Protein AF-A0A372NAY1-F1 (afdb_monomer_lite)

pLDDT: mean 88.04, std 15.46, range [38.47, 97.69]

Secondary structure (DSSP, 8-state):
------------B-S-SS-EESHHHHHHHHH------S--EEE-SSEEEESSEEEEEEEEEEEETTEEEEEEEEEETT---EEEEEEEEEEETTEEEEE-TTS-EEEEEEEPP-

Foldseek 3Di:
DDDDPPDPPPPQPQQDPAKFWDPQLLVCSVPVDHPLDQFTWIDHSQFIDTNFKTWGWDGGWDDDPQWTWTWTWMDGHPDPDTDIWTWIWHDDPQATWIATPVGDIDDSTHGRDD

Sequence (114 aa):
MCLLLAGPAGAAADIVDGSYGDKDGCLYSETGESSGSDIFFLLNKEGVTTAVSYCEFKGDGKQVGGATTVTAECHEEGSEDVTPYELTLTPENGGYTISFPDGARWGPLKRCKK

Radius of gyration: 16.12 Å; chains: 1; bounding box: 57×35×35 Å

Structure (mmCIF, N/CA/C/O backbone):
data_AF-A0A372NAY1-F1
#
_entry.id   AF-A0A372NAY1-F1
#
loop_
_atom_site.group_PDB
_atom_site.id
_atom_site.type_symbol
_atom_site.label_atom_id
_atom_site.label_alt_id
_atom_site.label_comp_id
_atom_site.label_asym_id
_atom_site.label_entity_id
_atom_site.label_seq_id
_atom_site.pdbx_PDB_ins_code
_atom_site.Cartn_x
_atom_site.Cartn_y
_atom_site.Cartn_z
_atom_site.occupancy
_atom_site.B_iso_or_equiv
_atom_site.auth_seq_id
_atom_site.auth_comp_id
_atom_site.auth_asym_id
_atom_site.auth_atom_id
_atom_site.pdbx_PDB_model_num
ATOM 1 N N . MET A 1 1 ? -39.964 21.815 -20.799 1.00 44.31 1 MET A N 1
ATOM 2 C CA . MET A 1 1 ? -39.726 20.663 -19.908 1.00 44.31 1 MET A CA 1
ATOM 3 C C . MET A 1 1 ? -38.686 19.771 -20.578 1.00 44.31 1 MET A C 1
ATOM 5 O O . MET A 1 1 ? -39.055 18.956 -21.408 1.00 44.31 1 MET A O 1
ATOM 9 N N . CYS A 1 2 ? -37.394 19.995 -20.331 1.00 46.06 2 CYS A N 1
ATOM 10 C CA . CYS A 1 2 ? -36.341 19.098 -20.814 1.00 46.06 2 CYS A CA 1
ATOM 11 C C . CYS A 1 2 ? -35.743 18.442 -19.571 1.00 46.06 2 CYS A C 1
ATOM 13 O O . CYS A 1 2 ? -35.039 19.101 -18.807 1.00 46.06 2 CYS A O 1
ATOM 15 N N . LEU A 1 3 ? -36.156 17.202 -19.300 1.00 49.41 3 LEU A N 1
ATOM 16 C CA . LEU A 1 3 ? -35.604 16.401 -18.214 1.00 49.41 3 LEU A CA 1
ATOM 17 C C . LEU A 1 3 ? -34.172 16.028 -18.603 1.00 49.41 3 LEU A C 1
ATOM 19 O O . LEU A 1 3 ? -33.960 15.191 -19.478 1.00 49.41 3 LEU A O 1
ATOM 23 N N . LEU A 1 4 ? -33.199 16.664 -17.954 1.00 51.44 4 LEU A N 1
ATOM 24 C CA . LEU A 1 4 ? -31.819 16.201 -17.954 1.00 51.44 4 LEU A CA 1
ATOM 25 C C . LEU A 1 4 ? -31.767 14.903 -17.141 1.00 51.44 4 LEU A C 1
ATOM 27 O O . LEU A 1 4 ? -31.967 14.906 -15.928 1.00 51.44 4 LEU A O 1
ATOM 31 N N . LEU A 1 5 ? -31.536 13.789 -17.833 1.00 50.94 5 LEU A N 1
ATOM 32 C CA . LEU A 1 5 ? -31.172 12.509 -17.237 1.00 50.94 5 LEU A CA 1
ATOM 33 C C . LEU A 1 5 ? -29.789 12.663 -16.591 1.00 50.94 5 LEU A C 1
ATOM 35 O O . LEU A 1 5 ? -28.767 12.564 -17.266 1.00 50.94 5 LEU A O 1
ATOM 39 N N . ALA A 1 6 ? -29.757 12.924 -15.285 1.00 51.22 6 ALA A N 1
ATOM 40 C CA . ALA A 1 6 ? -28.566 12.707 -14.479 1.00 51.22 6 ALA A CA 1
ATOM 41 C C . ALA A 1 6 ? -28.326 11.190 -14.406 1.00 51.22 6 ALA A C 1
ATOM 43 O O . ALA A 1 6 ? -28.937 10.492 -13.598 1.00 51.22 6 ALA A O 1
ATOM 44 N N . GLY A 1 7 ? -27.489 10.662 -15.301 1.00 46.69 7 GLY A N 1
ATOM 45 C CA . GLY A 1 7 ? -26.892 9.345 -15.092 1.00 46.69 7 GLY A CA 1
ATOM 46 C C . GLY A 1 7 ? -26.065 9.375 -13.801 1.00 46.69 7 GLY A C 1
ATOM 47 O O . GLY A 1 7 ? -25.544 10.441 -13.457 1.00 46.69 7 GLY A O 1
ATOM 48 N N . PRO A 1 8 ? -25.945 8.262 -13.059 1.00 44.59 8 PRO A N 1
ATOM 49 C CA . PRO A 1 8 ? -25.061 8.225 -11.908 1.00 44.59 8 PRO A CA 1
ATOM 50 C C . PRO A 1 8 ? -23.645 8.477 -12.423 1.00 44.59 8 PRO A C 1
ATOM 52 O O . PRO A 1 8 ? -23.057 7.633 -13.098 1.00 44.59 8 PRO A O 1
ATOM 55 N N . ALA A 1 9 ? -23.111 9.664 -12.142 1.00 43.44 9 ALA A N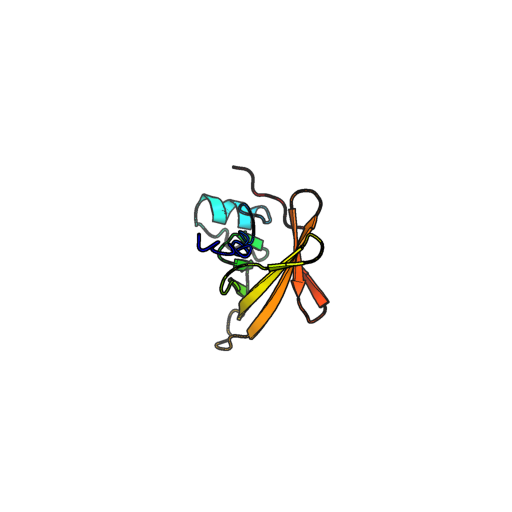 1
ATOM 56 C CA . ALA A 1 9 ? -21.678 9.859 -12.124 1.00 43.44 9 ALA A CA 1
ATOM 57 C C . ALA A 1 9 ? -21.162 8.826 -11.123 1.00 43.44 9 ALA A C 1
ATOM 59 O O . ALA A 1 9 ? -21.437 8.942 -9.928 1.00 43.44 9 ALA A O 1
ATOM 60 N N . GLY A 1 10 ? -20.536 7.756 -11.618 1.00 38.97 10 GLY A N 1
ATOM 61 C CA . GLY A 1 10 ? -19.772 6.857 -10.769 1.00 38.97 10 GLY A CA 1
ATOM 62 C C . GLY A 1 10 ? -18.726 7.730 -10.106 1.00 38.97 10 GLY A C 1
ATOM 63 O O . GLY A 1 10 ? -17.780 8.149 -10.765 1.00 38.97 10 GLY A O 1
ATOM 64 N N . ALA A 1 11 ? -18.985 8.130 -8.863 1.00 38.47 11 ALA A N 1
ATOM 65 C CA . ALA A 1 11 ? -18.040 8.913 -8.100 1.00 38.47 11 ALA A CA 1
ATOM 66 C C . ALA A 1 11 ? -16.739 8.116 -8.085 1.00 38.47 11 ALA A C 1
ATOM 68 O O . ALA A 1 11 ? -16.772 6.915 -7.806 1.00 38.47 11 ALA A O 1
ATOM 69 N N . ALA A 1 12 ? -15.634 8.776 -8.424 1.00 49.84 12 ALA A N 1
ATOM 70 C CA . ALA A 1 12 ? -14.306 8.298 -8.090 1.00 49.84 12 ALA A CA 1
ATOM 71 C C . ALA A 1 12 ? -14.356 7.734 -6.667 1.00 49.84 12 ALA A C 1
ATOM 73 O O . ALA A 1 12 ? -14.677 8.463 -5.722 1.00 49.84 12 ALA A O 1
ATOM 74 N N . ALA A 1 13 ? -14.175 6.421 -6.527 1.00 57.81 13 ALA A N 1
ATOM 75 C CA . ALA A 1 13 ? -14.115 5.833 -5.207 1.00 57.81 13 ALA A CA 1
ATOM 76 C C . ALA A 1 13 ? -12.742 6.185 -4.647 1.00 57.81 13 ALA A C 1
ATOM 78 O O . ALA A 1 13 ? -11.721 5.906 -5.280 1.00 57.81 13 ALA A O 1
ATOM 79 N N . ASP A 1 14 ? -12.737 6.805 -3.471 1.00 75.19 14 ASP A N 1
ATOM 80 C CA . ASP A 1 14 ? -11.523 6.938 -2.680 1.00 75.19 14 ASP A CA 1
ATOM 81 C C . ASP A 1 14 ? -10.932 5.531 -2.511 1.00 75.19 14 ASP A C 1
ATOM 83 O O . ASP A 1 14 ? -11.631 4.600 -2.099 1.00 75.19 14 ASP A O 1
ATOM 87 N N . ILE A 1 15 ? -9.687 5.350 -2.958 1.00 89.94 15 ILE A N 1
ATOM 88 C CA . ILE A 1 15 ? -9.089 4.019 -3.117 1.00 89.94 15 ILE A CA 1
ATOM 89 C C . ILE A 1 15 ? -8.990 3.320 -1.752 1.00 89.94 15 ILE A C 1
ATOM 91 O O . ILE A 1 15 ? -9.340 2.143 -1.633 1.00 89.94 15 ILE A O 1
ATOM 95 N N . VAL A 1 16 ? -8.581 4.077 -0.726 1.00 92.88 16 VAL A N 1
ATOM 96 C CA . VAL A 1 16 ? -8.572 3.702 0.693 1.00 92.88 16 VAL A CA 1
ATOM 97 C C . VAL A 1 16 ? -8.804 4.930 1.576 1.00 92.88 16 VAL A C 1
ATOM 99 O O . VAL A 1 16 ? -8.229 5.986 1.344 1.00 92.88 16 VAL A O 1
ATOM 102 N N . ASP A 1 17 ? -9.543 4.762 2.672 1.00 91.19 17 ASP A N 1
ATOM 103 C CA . ASP A 1 17 ? -9.982 5.834 3.584 1.00 91.19 17 ASP A CA 1
ATOM 104 C C . ASP A 1 17 ? -8.943 6.216 4.668 1.00 91.19 17 ASP A C 1
ATOM 106 O O . ASP A 1 17 ? -9.280 6.656 5.777 1.00 91.19 17 ASP A O 1
ATOM 110 N N . GLY A 1 18 ? -7.660 5.988 4.401 1.00 93.50 18 GLY A N 1
ATOM 111 C CA . GLY A 1 18 ? -6.567 6.281 5.324 1.00 93.50 18 GLY A CA 1
ATOM 112 C C . GLY A 1 18 ? -5.305 5.480 5.036 1.00 93.50 18 GLY A C 1
ATOM 113 O O . GLY A 1 18 ? -5.180 4.851 3.989 1.00 93.50 18 GLY A O 1
ATOM 114 N N . SER A 1 19 ? -4.382 5.508 5.995 1.00 96.56 19 SER A N 1
ATOM 115 C CA . SER A 1 19 ? -3.132 4.755 5.924 1.00 96.56 19 SER A CA 1
ATOM 116 C C . SER A 1 19 ? -3.257 3.400 6.614 1.00 96.56 19 SER A C 1
ATOM 118 O O . SER A 1 19 ? -3.841 3.279 7.699 1.00 96.56 19 SER A O 1
ATOM 120 N N . TYR A 1 20 ? -2.677 2.386 5.987 1.00 97.38 20 TYR A N 1
ATOM 121 C CA . TYR A 1 20 ? -2.673 0.997 6.420 1.00 97.38 20 TYR A CA 1
ATOM 122 C C . TYR A 1 20 ? -1.263 0.444 6.283 1.00 97.38 20 TYR A C 1
ATOM 124 O O . TYR A 1 20 ? -0.618 0.667 5.268 1.00 97.38 20 TYR A O 1
ATOM 132 N N . GLY A 1 21 ? -0.768 -0.292 7.266 1.00 96.25 21 GLY A N 1
ATOM 133 C CA . GLY A 1 21 ? 0.606 -0.763 7.209 1.00 96.25 21 GLY A CA 1
ATOM 134 C C . GLY A 1 21 ? 1.013 -1.640 8.374 1.00 96.25 21 GLY A C 1
ATOM 135 O O . GLY A 1 21 ? 0.198 -2.022 9.223 1.00 96.25 21 GLY A O 1
ATOM 136 N N . ASP A 1 22 ? 2.298 -1.969 8.391 1.00 95.00 22 ASP A N 1
ATOM 137 C CA . ASP A 1 22 ? 2.968 -2.490 9.576 1.00 95.00 22 ASP A CA 1
ATOM 138 C C . ASP A 1 22 ? 3.393 -1.345 10.518 1.00 95.00 22 ASP A C 1
ATOM 140 O O . ASP A 1 22 ? 3.014 -0.185 10.341 1.00 95.00 22 ASP A O 1
ATOM 144 N N . LYS A 1 23 ? 4.151 -1.671 11.573 1.00 94.38 23 LYS A N 1
ATOM 145 C CA . LYS A 1 23 ? 4.606 -0.674 12.553 1.00 94.38 23 LYS A CA 1
ATOM 146 C C . LYS A 1 23 ? 5.382 0.468 11.887 1.00 94.38 23 LYS A C 1
ATOM 148 O O . LYS A 1 23 ? 5.226 1.615 12.296 1.00 94.38 23 LYS A O 1
ATOM 153 N N . ASP A 1 24 ? 6.212 0.151 10.902 1.00 94.88 24 ASP A N 1
ATOM 154 C CA . ASP A 1 24 ? 7.158 1.091 10.313 1.00 94.88 24 ASP A CA 1
ATOM 155 C C . ASP A 1 24 ? 6.523 1.871 9.165 1.00 94.88 24 ASP A C 1
ATOM 157 O O . ASP A 1 24 ? 6.706 3.082 9.087 1.00 94.88 24 ASP A O 1
ATOM 161 N N . GLY A 1 25 ? 5.671 1.227 8.366 1.00 95.06 25 GLY A N 1
ATOM 162 C CA . GLY A 1 25 ? 4.793 1.900 7.413 1.00 95.06 25 GLY A CA 1
ATOM 163 C C . GLY A 1 25 ? 3.891 2.927 8.082 1.00 95.06 25 GLY A C 1
ATOM 164 O O . GLY A 1 25 ? 3.750 4.050 7.598 1.00 95.06 25 GLY A O 1
ATOM 165 N N . CYS A 1 26 ? 3.325 2.586 9.242 1.00 95.56 26 CYS A N 1
ATOM 166 C CA . CYS A 1 26 ? 2.516 3.532 10.000 1.00 95.56 26 CYS A CA 1
ATOM 167 C C . CYS A 1 26 ? 3.334 4.671 10.612 1.00 95.56 26 CYS A C 1
ATOM 169 O O . CYS A 1 26 ? 2.862 5.804 10.590 1.00 95.56 26 CYS A O 1
ATOM 171 N N . LEU A 1 27 ? 4.548 4.401 11.105 1.00 94.62 27 LEU A N 1
ATOM 172 C CA . LEU A 1 27 ? 5.455 5.453 11.569 1.00 94.62 27 LEU A CA 1
ATOM 173 C C . LEU A 1 27 ? 5.788 6.422 10.428 1.00 94.62 27 LEU A C 1
ATOM 175 O O . LEU A 1 27 ? 5.625 7.626 10.586 1.00 94.62 27 LEU A O 1
ATOM 179 N N . TYR A 1 28 ? 6.171 5.900 9.263 1.00 94.00 28 TYR A N 1
ATOM 180 C CA . TYR A 1 28 ? 6.477 6.714 8.089 1.00 94.00 28 TYR A CA 1
ATOM 181 C C . TYR A 1 28 ? 5.275 7.535 7.625 1.00 94.00 28 TYR A C 1
ATOM 183 O O . TYR A 1 28 ? 5.421 8.708 7.300 1.00 94.00 28 TYR A O 1
ATOM 191 N N . SER A 1 29 ? 4.069 6.963 7.644 1.00 93.88 29 SER A N 1
ATOM 192 C CA . SER A 1 29 ? 2.858 7.719 7.315 1.00 93.88 29 SER A CA 1
ATOM 193 C C . SER A 1 29 ? 2.590 8.885 8.275 1.00 93.88 29 SER A C 1
ATOM 195 O O . SER A 1 29 ? 1.851 9.795 7.899 1.00 93.88 29 SER A O 1
ATOM 197 N N . GLU A 1 30 ? 3.105 8.837 9.503 1.00 92.50 30 GLU A N 1
ATOM 198 C CA . GLU A 1 30 ? 2.937 9.887 10.510 1.00 92.50 30 GLU A CA 1
ATOM 199 C C . GLU A 1 30 ? 4.053 10.935 10.428 1.00 92.50 30 GLU A C 1
ATOM 201 O O . GLU A 1 30 ? 3.778 12.134 10.471 1.00 92.50 30 GLU A O 1
ATOM 206 N N . THR A 1 31 ? 5.306 10.495 10.305 1.00 92.81 31 THR A N 1
ATOM 207 C CA . THR A 1 31 ? 6.488 11.359 10.454 1.00 92.81 31 THR A CA 1
ATOM 208 C C . THR A 1 31 ? 7.165 11.713 9.132 1.00 92.81 31 THR A C 1
ATOM 210 O O . THR A 1 31 ? 7.895 12.699 9.066 1.00 92.81 31 THR A O 1
ATOM 213 N N . GLY A 1 32 ? 6.950 10.919 8.080 1.00 90.31 32 GLY A N 1
ATOM 214 C CA . GLY A 1 32 ? 7.715 10.966 6.830 1.00 90.31 32 GLY A CA 1
ATOM 215 C C . GLY A 1 32 ? 9.136 10.403 6.947 1.00 90.31 32 GLY A C 1
ATOM 216 O O . GLY A 1 32 ? 9.896 10.462 5.981 1.00 90.31 32 GLY A O 1
ATOM 217 N N . GLU A 1 33 ? 9.520 9.866 8.109 1.00 89.12 33 GLU A N 1
ATOM 218 C CA . GLU A 1 33 ? 10.859 9.327 8.350 1.00 89.12 33 GLU A CA 1
ATOM 219 C C . GLU A 1 33 ? 10.885 7.811 8.154 1.00 89.12 33 GLU A C 1
ATOM 221 O O . GLU A 1 33 ? 10.101 7.071 8.751 1.00 89.12 33 GLU A O 1
ATOM 226 N N . SER A 1 34 ? 11.809 7.339 7.313 1.00 86.12 34 SER A N 1
ATOM 227 C CA . SER A 1 34 ? 12.036 5.904 7.136 1.00 86.12 34 SER A CA 1
ATOM 228 C C . SER A 1 34 ? 12.745 5.325 8.358 1.00 86.12 34 SER A C 1
ATOM 230 O O . SER A 1 34 ? 13.714 5.901 8.853 1.00 86.12 34 SER A O 1
ATOM 232 N N . SER A 1 35 ? 12.300 4.153 8.815 1.00 86.31 35 SER A N 1
ATOM 233 C CA . SER A 1 35 ? 12.991 3.397 9.865 1.00 86.31 35 SER A CA 1
ATOM 234 C C . SER A 1 35 ? 14.266 2.707 9.366 1.00 86.31 35 SER A C 1
ATOM 236 O O . SER A 1 35 ? 15.059 2.247 10.186 1.00 86.31 35 SER A O 1
ATOM 238 N N . GLY A 1 36 ? 14.460 2.608 8.043 1.00 87.06 36 GLY A N 1
ATOM 239 C CA . GLY A 1 36 ? 15.520 1.796 7.437 1.00 87.06 36 GLY A CA 1
ATOM 240 C C . GLY A 1 36 ? 15.327 0.287 7.637 1.00 87.06 36 GLY A C 1
ATOM 241 O O . GLY A 1 36 ? 16.299 -0.458 7.576 1.00 87.06 36 GLY A O 1
ATOM 242 N N . SER A 1 37 ? 14.103 -0.156 7.935 1.00 89.75 37 SER A N 1
ATOM 243 C CA . SER A 1 37 ? 13.778 -1.569 8.137 1.00 89.75 37 SER A CA 1
ATOM 244 C C . SER A 1 37 ? 13.727 -2.337 6.817 1.00 89.75 37 SER A C 1
ATOM 246 O O . SER A 1 37 ? 13.156 -1.863 5.838 1.00 89.75 37 SER A O 1
ATOM 248 N N . ASP A 1 38 ? 14.235 -3.571 6.835 1.00 87.31 38 ASP A N 1
ATOM 249 C CA . ASP A 1 38 ? 14.113 -4.531 5.729 1.00 87.31 38 ASP A CA 1
ATOM 250 C C . ASP A 1 38 ? 12.656 -4.972 5.485 1.00 87.31 38 ASP A C 1
ATOM 252 O O . ASP A 1 38 ? 12.329 -5.556 4.452 1.00 87.31 38 ASP A O 1
ATOM 256 N N . ILE A 1 39 ? 11.771 -4.725 6.457 1.00 86.50 39 ILE A N 1
ATOM 257 C CA . ILE A 1 39 ? 10.334 -4.975 6.359 1.00 86.50 39 ILE A CA 1
ATOM 258 C C . ILE A 1 39 ? 9.610 -3.653 6.580 1.00 86.50 39 ILE A C 1
ATOM 260 O O . ILE A 1 39 ? 9.651 -3.083 7.672 1.00 86.50 39 ILE A O 1
ATOM 264 N N . PHE A 1 40 ? 8.947 -3.198 5.526 1.00 92.81 40 PHE A N 1
ATOM 265 C CA . PHE A 1 40 ? 8.167 -1.976 5.501 1.00 92.81 40 PHE A CA 1
ATOM 266 C C . PHE A 1 40 ? 6.984 -2.187 4.566 1.00 92.81 40 PHE A C 1
ATOM 268 O O . PHE A 1 40 ? 7.175 -2.629 3.433 1.00 92.81 40 PHE A O 1
ATOM 275 N N . PHE A 1 41 ? 5.780 -1.864 5.028 1.00 96.00 41 PHE A N 1
ATOM 276 C CA . PHE A 1 41 ? 4.573 -1.854 4.208 1.00 96.00 41 PHE A CA 1
ATOM 277 C C . PHE A 1 41 ? 3.680 -0.683 4.582 1.00 96.00 41 PHE A C 1
ATOM 279 O O . PHE A 1 41 ? 3.194 -0.601 5.713 1.00 96.00 41 PHE A O 1
ATOM 286 N N . LEU A 1 42 ? 3.386 0.160 3.598 1.00 97.12 42 LEU A N 1
ATOM 287 C CA . LEU A 1 42 ? 2.422 1.244 3.686 1.00 97.12 42 LEU A CA 1
ATOM 288 C C . LEU A 1 42 ? 1.493 1.211 2.472 1.00 97.12 42 LEU A C 1
ATOM 290 O O . LEU A 1 42 ? 1.942 1.193 1.336 1.00 97.12 42 LEU A O 1
ATOM 294 N N . LEU A 1 43 ? 0.194 1.248 2.726 1.00 97.69 43 LEU A N 1
ATOM 295 C CA . LEU A 1 43 ? -0.878 1.479 1.772 1.00 97.69 43 LEU A CA 1
ATOM 296 C C . LEU A 1 43 ? -1.583 2.775 2.168 1.00 97.69 43 LEU A C 1
ATOM 298 O O . LEU A 1 43 ? -2.041 2.916 3.303 1.00 97.69 43 LEU A O 1
ATOM 302 N N . ASN A 1 44 ? -1.699 3.707 1.233 1.00 95.94 44 ASN A N 1
ATOM 303 C CA . ASN A 1 44 ? -2.478 4.930 1.388 1.00 95.94 44 ASN A CA 1
ATOM 304 C C . ASN A 1 44 ? -3.134 5.292 0.041 1.00 95.94 44 ASN A C 1
ATOM 306 O O . ASN A 1 44 ? -3.152 4.488 -0.885 1.00 95.94 44 ASN A O 1
ATOM 310 N N . LYS A 1 45 ? -3.700 6.495 -0.078 1.00 94.44 45 LYS A N 1
ATOM 311 C CA . LYS A 1 45 ? -4.375 6.943 -1.308 1.00 94.44 45 LYS A CA 1
ATOM 312 C C . LYS A 1 45 ? -3.451 7.119 -2.524 1.00 94.44 45 LYS A C 1
ATOM 314 O O . LYS A 1 45 ? -3.952 7.211 -3.637 1.00 94.44 45 LYS A O 1
ATOM 319 N N . GLU A 1 46 ? -2.144 7.248 -2.309 1.00 94.12 46 GLU A N 1
ATOM 320 C CA . GLU A 1 46 ? -1.1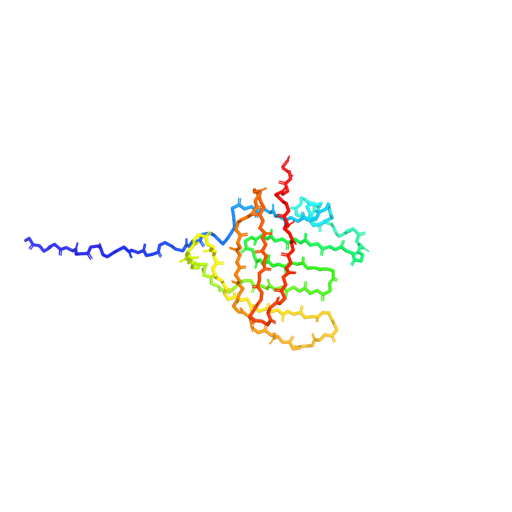45 7.470 -3.362 1.00 94.12 46 GLU A CA 1
ATOM 321 C C . GLU A 1 46 ? -0.670 6.143 -3.951 1.00 94.12 46 GLU A C 1
ATOM 323 O O . GLU A 1 46 ? -0.379 6.063 -5.142 1.00 94.12 46 GLU A O 1
ATOM 328 N N . GLY A 1 47 ? -0.624 5.090 -3.135 1.00 95.69 47 GLY A N 1
ATOM 329 C CA . GLY A 1 47 ? -0.122 3.808 -3.585 1.00 95.69 47 GLY A CA 1
ATOM 330 C C . GLY A 1 47 ? 0.216 2.840 -2.467 1.00 95.69 47 GLY A C 1
ATOM 331 O O . GLY A 1 47 ? -0.250 2.949 -1.327 1.00 95.69 47 GLY A O 1
ATOM 332 N N . VAL A 1 48 ? 1.065 1.884 -2.833 1.00 96.75 48 VAL A N 1
ATOM 333 C CA . VAL A 1 48 ? 1.673 0.920 -1.922 1.00 96.75 48 VAL A CA 1
ATOM 334 C C . VAL A 1 48 ? 3.180 1.112 -1.930 1.00 96.75 48 VAL A C 1
ATOM 336 O O . VAL A 1 48 ? 3.814 0.970 -2.970 1.00 96.75 48 VAL A O 1
ATOM 339 N N . THR A 1 49 ? 3.758 1.381 -0.771 1.00 95.31 49 THR A N 1
ATOM 340 C CA . THR A 1 49 ? 5.201 1.505 -0.580 1.00 95.31 49 THR A CA 1
ATOM 341 C C . THR A 1 49 ? 5.689 0.340 0.267 1.00 95.31 49 THR A C 1
ATOM 343 O O . THR A 1 49 ? 5.149 0.077 1.345 1.00 95.31 49 THR A O 1
ATOM 346 N N . THR A 1 50 ? 6.713 -0.354 -0.213 1.00 94.31 50 THR A N 1
ATOM 347 C CA . THR A 1 50 ? 7.418 -1.408 0.514 1.00 94.31 50 THR A CA 1
ATOM 348 C C . THR A 1 50 ? 8.889 -1.035 0.713 1.00 94.31 50 THR A C 1
ATOM 350 O O . THR A 1 50 ? 9.322 0.036 0.292 1.00 94.31 50 THR A O 1
ATOM 353 N N . ALA A 1 51 ? 9.663 -1.900 1.371 1.00 92.50 51 ALA A N 1
ATOM 354 C CA . ALA A 1 51 ? 11.102 -1.691 1.533 1.00 92.50 51 ALA A CA 1
ATOM 355 C C . ALA A 1 51 ? 11.868 -1.681 0.196 1.00 92.50 51 ALA A C 1
ATOM 357 O O . ALA A 1 51 ? 12.914 -1.052 0.112 1.00 92.50 51 ALA A O 1
ATOM 358 N N . VAL A 1 52 ? 11.355 -2.370 -0.832 1.00 92.38 52 VAL A N 1
ATOM 359 C CA . VAL A 1 52 ? 12.060 -2.594 -2.110 1.00 92.38 52 VAL A CA 1
ATOM 360 C C . VAL A 1 52 ? 11.225 -2.240 -3.338 1.00 92.38 52 VAL A C 1
ATOM 362 O O . VAL A 1 52 ? 11.678 -2.427 -4.462 1.00 92.38 52 VAL A O 1
ATOM 365 N N . SER A 1 53 ? 10.000 -1.751 -3.155 1.00 92.69 53 SER A N 1
ATOM 366 C CA . SER A 1 53 ? 9.127 -1.398 -4.269 1.00 92.69 53 SER A CA 1
ATOM 367 C C . SER A 1 53 ? 8.145 -0.290 -3.932 1.00 92.69 53 SER A C 1
ATOM 369 O O . SER A 1 53 ? 7.761 -0.089 -2.778 1.00 92.69 53 SER A O 1
ATOM 371 N N . TYR A 1 54 ? 7.712 0.424 -4.964 1.00 95.00 54 TYR A N 1
ATOM 372 C CA . TYR A 1 54 ? 6.659 1.423 -4.875 1.00 95.00 54 TYR A CA 1
ATOM 373 C C . TYR A 1 54 ? 5.678 1.263 -6.031 1.00 95.00 54 TYR A C 1
ATOM 375 O O . TYR A 1 54 ? 6.067 1.348 -7.190 1.00 95.00 54 TYR A O 1
ATOM 383 N N . CYS A 1 55 ? 4.406 1.057 -5.706 1.00 97.19 55 CYS A N 1
ATOM 384 C CA . CYS A 1 55 ? 3.299 0.964 -6.645 1.00 97.19 55 CYS A CA 1
ATOM 385 C C . CYS A 1 55 ? 2.431 2.217 -6.551 1.00 97.19 55 CYS A C 1
ATOM 387 O O . CYS A 1 55 ? 1.599 2.319 -5.649 1.00 97.19 55 CYS A O 1
ATOM 389 N N . GLU A 1 56 ? 2.600 3.148 -7.487 1.00 97.06 56 GLU A N 1
ATOM 390 C CA . GLU A 1 56 ? 1.811 4.378 -7.567 1.00 97.06 56 GLU A CA 1
ATOM 391 C C . GLU A 1 56 ? 0.440 4.094 -8.183 1.00 97.06 56 GLU A C 1
ATOM 393 O O . GLU A 1 56 ? 0.360 3.592 -9.305 1.00 97.06 56 GLU A O 1
ATOM 398 N N . PHE A 1 57 ? -0.644 4.454 -7.499 1.00 96.12 57 PHE A N 1
ATOM 399 C CA . PHE A 1 57 ? -1.988 4.342 -8.057 1.00 96.12 57 PHE A CA 1
ATOM 400 C C . PHE A 1 57 ? -2.219 5.355 -9.180 1.00 96.12 57 PHE A C 1
ATOM 402 O O . PHE A 1 57 ? -1.894 6.537 -9.074 1.00 96.12 57 PHE A O 1
ATOM 409 N N . LYS A 1 58 ? -2.836 4.891 -10.266 1.00 94.38 58 LYS 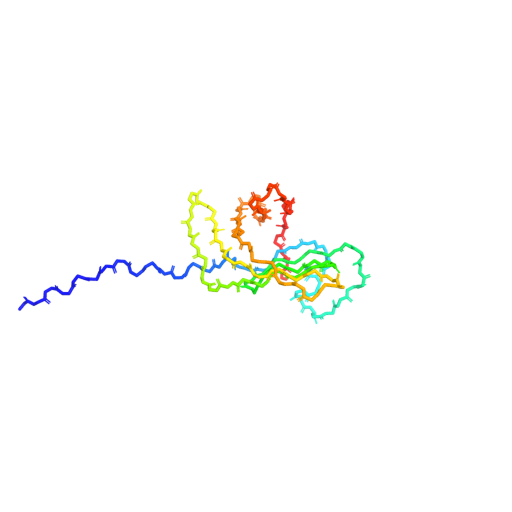A N 1
ATOM 410 C CA . LYS A 1 58 ? -3.156 5.688 -11.448 1.00 94.38 58 LYS A CA 1
ATOM 411 C C . LYS A 1 58 ? -4.660 5.820 -11.606 1.00 94.38 58 LYS A C 1
ATOM 413 O O . LYS A 1 58 ? -5.357 4.857 -11.926 1.00 94.38 58 LYS A O 1
ATOM 418 N N . GLY A 1 59 ? -5.131 7.054 -11.461 1.00 87.75 59 GLY A N 1
ATOM 419 C CA . GLY A 1 59 ? -6.545 7.391 -11.568 1.00 87.75 59 GLY A CA 1
ATOM 420 C C . GLY A 1 59 ? -7.353 6.922 -10.361 1.00 87.75 59 GLY A C 1
ATOM 421 O O . GLY A 1 59 ? -6.815 6.688 -9.282 1.00 87.75 59 GLY A O 1
ATOM 422 N N . ASP A 1 60 ? -8.664 6.823 -10.555 1.00 88.44 60 ASP A N 1
ATOM 423 C CA . ASP A 1 60 ? -9.607 6.506 -9.488 1.00 88.44 60 ASP A CA 1
ATOM 424 C C . ASP A 1 60 ? -9.813 4.994 -9.325 1.00 88.44 60 ASP A C 1
ATOM 426 O O . ASP A 1 60 ? -9.746 4.220 -10.285 1.00 88.44 60 ASP A O 1
ATOM 430 N N . GLY A 1 61 ? -10.140 4.569 -8.103 1.00 89.69 61 GLY A N 1
ATOM 431 C CA . GLY A 1 61 ? -10.528 3.190 -7.830 1.00 89.69 61 GLY A CA 1
ATOM 432 C C . GLY A 1 61 ? -11.918 2.858 -8.383 1.00 89.69 61 GLY A C 1
ATOM 433 O O . GLY A 1 61 ? -12.824 3.695 -8.418 1.00 89.69 61 GLY A O 1
ATOM 434 N N . LYS A 1 62 ? -12.120 1.593 -8.760 1.00 93.06 62 LYS A N 1
ATOM 435 C CA . LYS A 1 62 ? -13.423 1.040 -9.151 1.00 93.06 62 LYS A CA 1
ATOM 436 C C . LYS A 1 62 ? -13.881 -0.001 -8.137 1.00 93.06 62 LYS A C 1
ATOM 438 O O . LYS A 1 62 ? -13.172 -0.963 -7.867 1.00 93.06 62 LYS A O 1
ATOM 443 N N . GLN A 1 63 ? -15.098 0.140 -7.619 1.00 92.38 63 GLN A N 1
ATOM 444 C CA . GLN A 1 63 ? -15.665 -0.875 -6.731 1.00 92.38 63 GLN A CA 1
ATOM 445 C C . GLN A 1 63 ? -16.154 -2.107 -7.505 1.00 92.38 63 GLN A C 1
ATOM 447 O O . GLN A 1 63 ? -16.940 -1.995 -8.450 1.00 92.38 63 GLN A O 1
ATOM 452 N N . VAL A 1 64 ? -15.727 -3.292 -7.065 1.00 88.94 64 VAL A N 1
ATOM 453 C CA . VAL A 1 64 ? -16.133 -4.599 -7.596 1.00 88.94 64 VAL A CA 1
ATOM 454 C C . VAL A 1 64 ? -16.320 -5.570 -6.431 1.00 88.94 64 VAL A C 1
ATOM 456 O O . VAL A 1 64 ? -15.370 -5.919 -5.741 1.00 88.94 64 VAL A O 1
ATOM 459 N N . GLY A 1 65 ? -17.556 -6.018 -6.190 1.00 87.81 65 GLY A N 1
ATOM 460 C CA . GLY A 1 65 ? -17.830 -7.075 -5.204 1.00 87.81 65 GLY A CA 1
ATOM 461 C 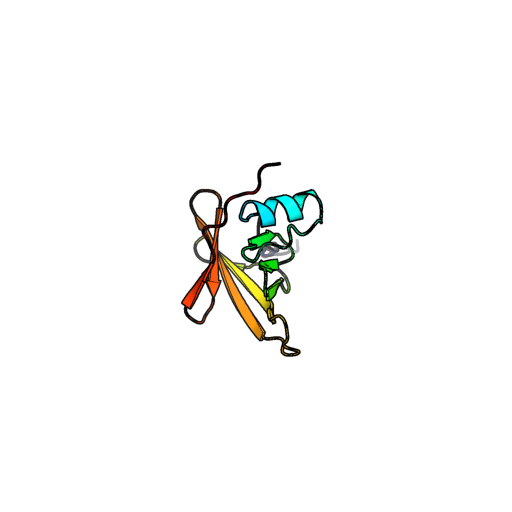C . GLY A 1 65 ? -17.412 -6.758 -3.759 1.00 87.81 65 GLY A C 1
ATOM 462 O O . GLY A 1 65 ? -17.125 -7.679 -3.004 1.00 87.81 65 GLY A O 1
ATOM 463 N N . GLY A 1 66 ? -17.357 -5.477 -3.376 1.00 89.81 66 GLY A N 1
ATOM 464 C CA . GLY A 1 66 ? -16.902 -5.037 -2.048 1.00 89.81 66 GLY A CA 1
ATOM 465 C C . GLY A 1 66 ? -15.389 -4.812 -1.927 1.00 89.81 66 GLY A C 1
ATOM 466 O O . GLY A 1 66 ? -14.937 -4.362 -0.879 1.00 89.81 66 GLY A O 1
ATOM 467 N N . ALA A 1 67 ? -14.626 -5.077 -2.988 1.00 94.38 67 ALA A N 1
ATOM 468 C CA . ALA A 1 67 ? -13.230 -4.679 -3.132 1.00 94.38 67 ALA A CA 1
ATOM 469 C C . ALA A 1 67 ? -13.107 -3.444 -4.040 1.00 94.38 67 ALA A C 1
ATOM 471 O O . ALA A 1 67 ? -14.033 -3.113 -4.789 1.00 94.38 67 ALA A O 1
ATOM 472 N N . THR A 1 68 ? -11.947 -2.794 -4.000 1.00 95.69 68 THR A N 1
ATOM 473 C CA . THR A 1 68 ? -11.576 -1.720 -4.926 1.00 95.69 68 THR A CA 1
ATOM 474 C C . THR A 1 68 ? -10.494 -2.228 -5.871 1.00 95.69 68 THR A C 1
ATOM 476 O O . THR A 1 68 ? -9.443 -2.669 -5.419 1.00 95.69 68 THR A O 1
ATOM 479 N N . THR A 1 69 ? -10.728 -2.168 -7.177 1.00 96.12 69 THR A N 1
ATOM 480 C CA . THR A 1 69 ? -9.707 -2.417 -8.202 1.00 96.12 69 THR A CA 1
ATOM 481 C C . THR A 1 69 ? -9.108 -1.093 -8.659 1.00 96.12 69 THR A C 1
ATOM 483 O O . THR A 1 69 ? -9.865 -0.155 -8.924 1.00 96.12 69 THR A O 1
ATOM 486 N N . VAL A 1 70 ? -7.786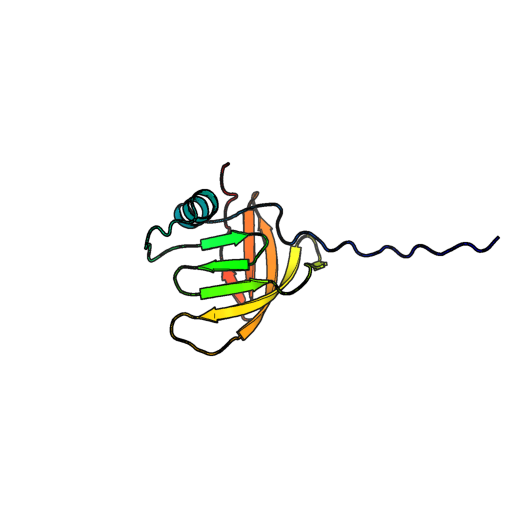 -1.005 -8.774 1.00 96.31 70 VAL A N 1
ATOM 487 C CA . VAL A 1 70 ? -7.083 0.212 -9.201 1.00 96.31 70 VAL A CA 1
ATOM 488 C C . VAL A 1 70 ? -5.850 -0.135 -10.033 1.00 96.31 70 VAL A C 1
ATOM 490 O O . VAL A 1 70 ? -5.130 -1.083 -9.724 1.00 96.31 70 VAL A O 1
ATOM 493 N N . THR A 1 71 ? -5.606 0.629 -11.096 1.00 96.81 71 THR A N 1
ATOM 494 C CA . THR A 1 71 ? -4.367 0.522 -11.873 1.00 96.81 71 THR A CA 1
ATOM 495 C C . THR A 1 71 ? -3.217 1.115 -11.071 1.00 96.81 71 THR A C 1
ATOM 497 O O . THR A 1 71 ? -3.370 2.182 -10.485 1.00 96.81 71 THR A O 1
ATOM 500 N N . ALA A 1 72 ? -2.060 0.466 -11.071 1.00 97.31 72 ALA A N 1
ATOM 501 C CA . ALA A 1 72 ? -0.851 0.973 -10.447 1.00 97.31 72 ALA A CA 1
ATOM 502 C C . ALA A 1 72 ? 0.360 0.814 -11.367 1.00 97.31 72 ALA A C 1
ATOM 504 O O . ALA A 1 72 ? 0.440 -0.152 -12.122 1.00 97.31 72 ALA A O 1
ATOM 505 N N . GLU A 1 73 ? 1.308 1.740 -11.280 1.00 97.56 73 GLU A N 1
ATOM 506 C CA . GLU A 1 73 ? 2.645 1.603 -11.861 1.00 97.56 73 GLU A CA 1
ATOM 507 C C . GLU A 1 73 ? 3.624 1.241 -10.745 1.00 97.56 73 GLU A C 1
ATOM 509 O O . GLU A 1 73 ? 3.837 2.031 -9.827 1.00 97.56 73 GLU A O 1
ATOM 514 N N . CYS A 1 74 ? 4.173 0.026 -10.795 1.00 96.81 74 CYS A N 1
ATOM 515 C CA . CYS A 1 74 ? 5.112 -0.474 -9.797 1.00 96.81 74 CYS A CA 1
ATOM 516 C C . CYS A 1 74 ? 6.559 -0.335 -10.270 1.00 96.81 74 CYS A C 1
ATOM 518 O O . CYS A 1 74 ? 6.912 -0.738 -11.382 1.00 96.81 74 CYS A O 1
ATOM 520 N N . HIS A 1 75 ? 7.375 0.218 -9.381 1.00 95.75 75 HIS A N 1
ATOM 521 C CA . HIS A 1 75 ? 8.807 0.414 -9.504 1.00 95.75 75 HIS A CA 1
ATOM 522 C C . HIS A 1 75 ? 9.508 -0.485 -8.492 1.00 95.75 75 HIS A C 1
ATOM 524 O O . HIS A 1 75 ? 9.200 -0.421 -7.301 1.00 95.75 75 HIS A O 1
ATOM 530 N N . GLU A 1 76 ? 10.468 -1.276 -8.955 1.00 93.94 76 GLU A N 1
ATOM 531 C CA . GLU A 1 76 ? 11.295 -2.123 -8.097 1.00 93.94 76 GLU A CA 1
ATOM 532 C C . GLU A 1 76 ? 12.656 -1.456 -7.874 1.00 93.94 76 GLU A C 1
ATOM 534 O O . GLU A 1 76 ? 13.244 -0.881 -8.796 1.00 93.94 76 GLU A O 1
ATOM 539 N N . GLU A 1 77 ? 13.182 -1.539 -6.655 1.00 88.75 77 GLU A N 1
ATOM 540 C CA . GLU A 1 77 ? 14.502 -1.010 -6.333 1.00 88.75 77 GLU A CA 1
ATOM 541 C C . GLU A 1 77 ? 15.568 -1.637 -7.246 1.00 88.75 77 GLU A C 1
ATOM 543 O O . GLU A 1 77 ? 15.602 -2.846 -7.482 1.00 88.75 77 GLU A O 1
ATOM 548 N N . GLY A 1 78 ? 16.447 -0.793 -7.790 1.00 91.50 78 GLY A N 1
ATOM 549 C CA . GLY A 1 78 ? 17.515 -1.228 -8.688 1.00 91.50 78 GLY A CA 1
ATOM 550 C C . GLY A 1 78 ? 17.067 -1.526 -10.122 1.00 91.50 78 GLY A C 1
ATOM 551 O O . GLY A 1 78 ? 17.901 -1.950 -10.922 1.00 91.50 78 GLY A O 1
ATOM 552 N N . SER A 1 79 ? 15.799 -1.278 -10.463 1.00 91.75 79 SER A N 1
ATOM 553 C CA . SER A 1 79 ? 15.254 -1.436 -11.816 1.00 91.75 79 SER A CA 1
ATOM 554 C C . SER A 1 79 ? 14.806 -0.085 -12.386 1.00 91.75 79 SER A C 1
ATOM 556 O O . SER A 1 79 ? 14.217 0.730 -11.681 1.00 91.75 79 SER A O 1
ATOM 558 N N . GLU A 1 80 ? 15.068 0.161 -13.672 1.00 92.25 80 GLU A N 1
ATOM 559 C CA . GLU A 1 80 ? 14.528 1.330 -14.398 1.00 92.25 80 GLU A CA 1
ATOM 560 C C . GLU A 1 80 ? 13.150 1.036 -15.018 1.00 92.25 80 GLU A C 1
ATOM 562 O O . GLU A 1 80 ? 12.457 1.945 -15.479 1.00 92.25 80 GLU A O 1
ATOM 567 N N . ASP A 1 81 ? 12.755 -0.238 -15.029 1.00 94.38 81 ASP A N 1
ATOM 568 C CA . ASP A 1 81 ? 11.490 -0.697 -15.578 1.00 94.38 81 ASP A CA 1
ATOM 569 C C . ASP A 1 81 ? 10.310 -0.313 -14.680 1.00 94.38 81 ASP A C 1
ATOM 571 O O . ASP A 1 81 ? 10.356 -0.418 -13.452 1.00 94.38 81 ASP A O 1
ATOM 575 N N . VAL A 1 82 ? 9.215 0.082 -15.327 1.00 95.56 82 VAL A N 1
ATOM 576 C CA . VAL A 1 82 ? 7.932 0.365 -14.682 1.00 95.56 82 VAL A CA 1
ATOM 577 C C . VAL A 1 82 ? 6.942 -0.702 -15.115 1.00 95.56 82 VAL A C 1
ATOM 579 O O . VAL A 1 82 ? 6.664 -0.848 -16.307 1.00 95.56 82 VAL A O 1
ATOM 582 N N . THR A 1 83 ? 6.398 -1.447 -14.155 1.00 95.56 83 THR A N 1
ATOM 583 C CA . THR A 1 83 ? 5.457 -2.534 -14.446 1.00 95.56 83 THR A CA 1
ATOM 584 C C . THR A 1 83 ? 4.034 -2.129 -14.062 1.00 95.56 83 THR A C 1
ATOM 586 O O . THR A 1 83 ? 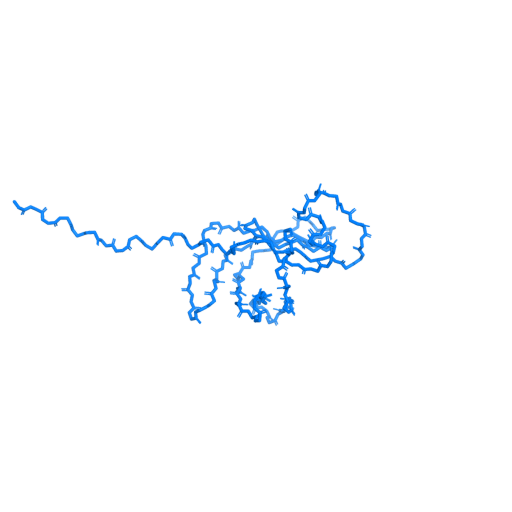3.767 -1.907 -12.880 1.00 95.56 83 THR A O 1
ATOM 589 N N . PRO A 1 84 ? 3.097 -2.035 -15.023 1.00 96.12 84 PRO A N 1
ATOM 590 C CA . PRO A 1 84 ? 1.706 -1.742 -14.714 1.00 96.12 84 PRO A CA 1
ATOM 591 C C . PRO A 1 84 ? 0.981 -2.984 -14.175 1.00 96.12 84 PRO A C 1
ATOM 593 O O . PRO A 1 84 ? 1.051 -4.062 -14.768 1.00 96.12 84 PRO A O 1
ATOM 596 N N . TYR A 1 85 ? 0.210 -2.814 -13.103 1.00 97.00 85 TYR A N 1
ATOM 597 C CA . TYR A 1 85 ? -0.660 -3.844 -12.532 1.00 97.00 85 TYR A CA 1
ATOM 598 C C . TYR A 1 85 ? -2.079 -3.321 -12.300 1.00 97.00 85 TYR A C 1
ATOM 600 O O . TYR A 1 85 ? -2.278 -2.155 -11.976 1.00 97.00 85 TYR A O 1
ATOM 608 N N . GLU A 1 86 ? -3.077 -4.200 -12.410 1.00 96.94 86 GLU A N 1
ATOM 609 C CA . GLU A 1 86 ? -4.415 -3.956 -11.859 1.00 96.94 86 GLU A CA 1
ATOM 610 C C . GLU A 1 86 ? -4.485 -4.601 -10.470 1.00 96.94 86 GLU A C 1
ATOM 612 O O . GLU A 1 86 ? -4.575 -5.822 -10.335 1.00 96.94 86 GLU A O 1
ATOM 617 N N . LEU A 1 87 ? -4.388 -3.784 -9.426 1.00 97.62 87 LEU A N 1
ATOM 618 C CA . LEU A 1 87 ? -4.388 -4.240 -8.042 1.00 97.62 87 LEU A CA 1
ATOM 619 C C . LEU A 1 87 ? -5.816 -4.351 -7.519 1.00 97.62 87 LEU A C 1
ATOM 621 O O . LEU A 1 87 ? -6.653 -3.488 -7.774 1.00 97.62 87 LEU A O 1
ATOM 625 N N . THR A 1 88 ? -6.086 -5.392 -6.732 1.00 97.44 88 THR A N 1
ATOM 626 C CA . THR A 1 88 ? -7.357 -5.553 -6.014 1.00 97.44 88 THR A CA 1
ATOM 627 C C . THR A 1 88 ? -7.150 -5.350 -4.518 1.00 97.44 88 THR A C 1
ATOM 629 O O . THR A 1 88 ? -6.493 -6.156 -3.858 1.00 97.44 88 THR A O 1
ATOM 632 N N . LEU A 1 89 ? -7.750 -4.298 -3.969 1.00 97.12 89 LEU A N 1
ATOM 633 C CA . LEU A 1 89 ? -7.740 -3.952 -2.551 1.00 97.12 89 LEU A CA 1
ATOM 634 C C . LEU A 1 89 ? -8.996 -4.512 -1.884 1.00 97.12 89 LEU A C 1
ATOM 636 O O . LEU A 1 89 ? -10.107 -4.029 -2.105 1.00 97.12 89 LEU A O 1
ATOM 640 N N . THR A 1 90 ? -8.827 -5.553 -1.075 1.00 96.75 90 THR A N 1
ATOM 641 C CA . THR A 1 90 ? -9.930 -6.225 -0.378 1.00 96.75 90 THR A CA 1
ATOM 642 C C . THR A 1 90 ? -9.946 -5.812 1.091 1.00 96.75 90 THR A C 1
ATOM 644 O O . THR A 1 90 ? -8.976 -6.109 1.793 1.00 96.75 90 THR A O 1
ATOM 647 N N . PRO A 1 91 ? -11.020 -5.170 1.586 1.00 95.00 91 PRO A N 1
ATOM 648 C CA . PRO A 1 91 ? -11.176 -4.908 3.010 1.00 95.00 91 PRO A CA 1
ATOM 649 C C . PRO A 1 91 ? -11.224 -6.220 3.805 1.00 95.00 91 PRO A C 1
ATOM 651 O O . PRO A 1 91 ? -12.028 -7.104 3.512 1.00 95.00 91 PRO A O 1
ATOM 654 N N . GLU A 1 92 ? -10.395 -6.347 4.839 1.00 92.69 92 GLU A N 1
ATOM 655 C CA . GLU A 1 92 ? -10.333 -7.534 5.695 1.00 92.69 92 GLU A CA 1
ATOM 656 C C . GLU A 1 92 ? -10.004 -7.133 7.141 1.00 92.69 92 GLU A C 1
ATOM 658 O O . GLU A 1 92 ? -8.975 -6.518 7.408 1.00 92.69 92 GLU A O 1
ATOM 663 N N . ASN A 1 93 ? -10.879 -7.472 8.097 1.00 89.94 93 ASN A N 1
ATOM 664 C CA . ASN A 1 93 ? -10.675 -7.231 9.537 1.00 89.94 93 ASN A CA 1
ATOM 665 C C . ASN A 1 93 ? -10.317 -5.772 9.916 1.00 89.94 93 ASN A C 1
ATOM 667 O O . ASN A 1 93 ? -9.509 -5.534 10.815 1.00 89.94 93 ASN A O 1
ATOM 671 N N . GLY A 1 94 ? -10.915 -4.786 9.236 1.00 90.06 94 GLY A N 1
ATOM 672 C CA . GLY A 1 94 ? -10.614 -3.361 9.452 1.00 90.06 94 GLY A CA 1
ATOM 673 C C . GLY A 1 94 ? -9.272 -2.909 8.863 1.00 90.06 94 GLY A C 1
ATOM 674 O O . GLY A 1 94 ? -8.776 -1.838 9.209 1.00 90.06 94 GLY A O 1
ATOM 675 N N . GLY A 1 95 ? -8.681 -3.740 8.010 1.00 95.00 95 GLY A N 1
ATOM 676 C CA . GLY A 1 95 ? -7.505 -3.473 7.203 1.00 95.00 95 GLY A CA 1
ATOM 677 C C . GLY A 1 95 ? -7.752 -3.815 5.736 1.00 95.00 95 GLY A C 1
ATOM 678 O O . GLY A 1 95 ? -8.902 -3.950 5.314 1.00 95.00 95 GLY A O 1
ATOM 679 N N . TYR A 1 96 ? -6.673 -3.992 4.977 1.00 96.94 96 TYR A N 1
ATOM 680 C CA . TYR A 1 96 ? -6.734 -4.345 3.559 1.00 96.94 96 TYR A CA 1
ATOM 681 C C . TYR A 1 96 ? -5.736 -5.438 3.196 1.00 96.94 96 TYR A C 1
ATOM 683 O O . TYR A 1 96 ? -4.587 -5.412 3.631 1.00 96.94 96 TYR A O 1
ATOM 691 N N . THR A 1 97 ? -6.158 -6.349 2.328 1.00 97.25 97 THR A N 1
ATOM 692 C CA . THR A 1 97 ? -5.266 -7.246 1.591 1.00 97.25 97 THR A CA 1
ATOM 693 C C . THR A 1 97 ? -5.198 -6.783 0.140 1.00 97.25 97 THR A C 1
ATOM 695 O O . THR A 1 97 ? -6.231 -6.615 -0.510 1.00 97.25 97 THR A O 1
ATOM 698 N N . ILE A 1 98 ? -3.986 -6.594 -0.372 1.00 97.25 98 ILE A N 1
ATOM 699 C CA . ILE A 1 98 ? -3.707 -6.227 -1.763 1.00 97.25 98 ILE A CA 1
ATOM 700 C C . ILE A 1 98 ? -3.453 -7.520 -2.535 1.00 97.25 98 ILE A C 1
ATOM 702 O O . ILE A 1 98 ? -2.681 -8.360 -2.080 1.00 97.25 98 ILE A O 1
ATOM 706 N N . SER A 1 99 ? -4.106 -7.703 -3.679 1.00 97.62 99 SER A N 1
ATOM 707 C CA . SER A 1 99 ? -3.892 -8.854 -4.565 1.00 97.62 99 SER A CA 1
ATOM 708 C C . SER A 1 99 ? -3.451 -8.393 -5.947 1.00 97.62 99 SER A C 1
ATOM 710 O O . SER A 1 99 ? -4.029 -7.451 -6.492 1.00 97.62 99 SER A O 1
ATOM 712 N N . PHE A 1 100 ? -2.464 -9.087 -6.501 1.00 97.12 100 PHE A N 1
ATOM 713 C CA . PHE A 1 100 ? -1.917 -8.868 -7.833 1.00 97.12 100 PHE A CA 1
ATOM 714 C C . PHE A 1 100 ? -2.505 -9.873 -8.839 1.00 97.12 100 PHE A C 1
ATOM 716 O O . PHE A 1 100 ? -2.936 -10.963 -8.438 1.00 97.12 100 PHE A O 1
ATOM 723 N N . PRO A 1 101 ? -2.506 -9.555 -10.148 1.00 96.06 101 PRO A N 1
ATOM 724 C CA . PRO A 1 101 ? -2.998 -10.459 -11.192 1.00 96.06 101 PRO A CA 1
ATOM 725 C C . PRO A 1 101 ? -2.231 -11.784 -11.298 1.00 96.06 101 PRO A C 1
ATOM 727 O O . PRO A 1 101 ? -2.786 -12.787 -11.743 1.00 96.06 101 PRO A O 1
ATOM 730 N N . ASP A 1 102 ? -0.963 -11.795 -10.892 1.00 92.81 102 ASP A N 1
ATOM 731 C CA . ASP A 1 102 ? -0.093 -12.977 -10.875 1.00 92.81 102 ASP A CA 1
ATOM 732 C C . ASP A 1 102 ? -0.353 -13.908 -9.673 1.00 92.81 102 ASP A C 1
ATOM 734 O O . ASP A 1 102 ? 0.244 -14.979 -9.565 1.00 92.81 102 ASP A O 1
ATOM 738 N N . GLY A 1 103 ? -1.270 -13.520 -8.780 1.00 94.69 103 GLY A N 1
ATOM 739 C CA . GLY A 1 103 ? -1.622 -14.254 -7.571 1.00 94.69 103 GLY A CA 1
ATOM 740 C C . GLY A 1 103 ? -0.832 -13.847 -6.327 1.00 94.69 103 GLY A C 1
ATOM 741 O O . GLY A 1 103 ? -1.141 -14.360 -5.246 1.00 94.69 103 GLY A O 1
ATOM 742 N N . ALA A 1 104 ? 0.134 -12.925 -6.425 1.00 94.31 104 ALA A N 1
ATOM 743 C CA . ALA A 1 104 ? 0.807 -12.374 -5.256 1.00 94.31 104 ALA A CA 1
ATOM 744 C C . ALA A 1 104 ? -0.186 -11.611 -4.362 1.00 94.31 104 ALA A C 1
ATOM 746 O O . ALA A 1 104 ? -1.159 -11.007 -4.827 1.00 94.31 104 ALA A O 1
ATOM 747 N N . ARG A 1 105 ? 0.035 -11.668 -3.045 1.00 95.44 105 ARG A N 1
ATOM 748 C CA . ARG A 1 105 ? -0.827 -11.023 -2.047 1.00 95.44 105 ARG A CA 1
ATOM 749 C C . ARG A 1 105 ? 0.007 -10.365 -0.963 1.00 95.44 105 ARG A C 1
ATOM 751 O O . ARG A 1 105 ? 0.906 -11.001 -0.418 1.00 95.44 105 ARG A O 1
ATOM 758 N N . TRP A 1 106 ? -0.344 -9.136 -0.604 1.00 94.12 106 TRP A N 1
ATOM 759 C CA . TRP A 1 106 ? 0.271 -8.396 0.497 1.00 94.12 106 TRP A CA 1
ATOM 760 C C . TRP A 1 106 ? -0.773 -8.056 1.561 1.00 94.12 106 TRP A C 1
ATOM 762 O O . TRP A 1 106 ? -1.867 -7.589 1.241 1.00 94.12 106 TRP A O 1
ATOM 772 N N . GLY A 1 107 ? -0.431 -8.281 2.830 1.00 89.50 107 GLY A N 1
ATOM 773 C CA . GLY A 1 107 ? -1.317 -8.042 3.971 1.00 89.50 107 GLY A CA 1
ATOM 774 C C . GLY A 1 107 ? -1.859 -9.319 4.637 1.00 89.50 107 GLY A C 1
ATOM 775 O O . GLY A 1 107 ? -1.335 -10.409 4.395 1.00 89.50 107 GLY A O 1
ATOM 776 N N . PRO A 1 108 ? -2.879 -9.193 5.510 1.00 93.38 108 PRO A N 1
ATOM 777 C CA . PRO A 1 108 ? -3.685 -7.990 5.742 1.00 93.38 108 PRO A CA 1
ATOM 778 C C . PRO A 1 108 ? -2.907 -6.860 6.436 1.00 93.38 108 PRO A C 1
ATOM 780 O O . PRO A 1 108 ? -2.338 -7.037 7.515 1.00 93.38 108 PRO A O 1
ATOM 783 N N . LEU A 1 109 ? -2.909 -5.679 5.820 1.00 95.50 109 LEU A N 1
ATOM 784 C CA . LEU A 1 109 ? -2.351 -4.440 6.356 1.00 95.50 109 LEU A CA 1
ATOM 785 C C . LEU A 1 109 ? -3.351 -3.813 7.320 1.00 95.50 109 LEU A C 1
ATOM 787 O O . LEU A 1 109 ? -4.508 -3.585 6.965 1.00 95.50 109 LEU A O 1
ATOM 791 N N . LYS A 1 110 ? -2.921 -3.525 8.548 1.00 96.44 110 LYS A N 1
ATOM 792 C CA . LYS A 1 110 ? -3.807 -2.969 9.575 1.00 96.44 110 LYS A CA 1
ATOM 793 C C . LYS A 1 110 ? -3.897 -1.462 9.441 1.00 96.44 110 LYS A C 1
ATOM 795 O O . LYS A 1 110 ? -2.935 -0.818 9.042 1.00 96.44 110 LYS A O 1
ATOM 800 N N . ARG A 1 111 ? -5.035 -0.891 9.838 1.00 96.38 111 ARG A N 1
ATOM 801 C CA . ARG A 1 111 ? -5.179 0.563 9.895 1.00 96.38 111 ARG A CA 1
ATOM 802 C C . ARG A 1 111 ? -4.139 1.166 10.830 1.00 96.38 111 ARG A C 1
ATOM 804 O O . ARG A 1 111 ? -4.017 0.728 11.979 1.00 96.38 111 ARG A O 1
ATOM 811 N N . CYS A 1 112 ? -3.439 2.187 10.355 1.00 95.69 112 CYS A N 1
ATOM 812 C CA . CYS A 1 112 ? -2.556 2.971 11.197 1.00 95.69 112 CYS A CA 1
ATOM 813 C C . CYS A 1 112 ? -3.380 3.711 12.248 1.00 95.69 112 CYS A C 1
ATOM 815 O O . CYS A 1 112 ? -4.455 4.251 11.968 1.00 95.69 112 CYS A O 1
ATOM 817 N N . LYS A 1 113 ? -2.895 3.689 13.489 1.00 87.00 113 LYS A N 1
ATOM 818 C CA . LYS A 1 113 ? -3.493 4.487 14.556 1.00 87.00 113 LYS A CA 1
ATOM 819 C C . LYS A 1 113 ? -3.103 5.942 14.309 1.00 87.00 113 LYS A C 1
ATOM 821 O O . LYS A 1 113 ? -1.966 6.196 13.935 1.00 87.00 113 LYS A O 1
ATOM 826 N N . LYS A 1 114 ? -4.069 6.843 14.459 1.00 60.84 114 LYS A N 1
ATOM 827 C CA . LYS A 1 114 ? -3.804 8.279 14.566 1.00 60.84 114 LYS A CA 1
ATOM 828 C C . LYS A 1 114 ? -3.379 8.624 15.985 1.00 60.84 114 LYS A C 1
ATOM 830 O O . LYS A 1 114 ? -3.764 7.851 16.898 1.00 60.84 114 LYS A O 1
#